Protein AF-A0A8T5H5E8-F1 (afdb_monomer_lite)

Radius of gyration: 18.53 Å; chains: 1; bounding box: 32×20×60 Å

Foldseek 3Di:
DPPPPLVVLLVQLVVLLVQLVVLLVVLVVLVVVLVVQVVDPPRDHDDDVSVVSNCVSNVVSVVSNVSSVVSNVVSDPPPVD

Secondary structure (DSSP, 8-state):
-----HHHHHHHHHHHHHHHHHHHHHHHHHHHHHHHHTTSTT-----THHHHHHHHHHHHHHHHHHHHHHHHHHSSTTTT-

Sequence (81 aa):
MVRHNLKMHEHIGLLLVFIGVSWLGFGLYDSMLAANLLLVPGAALRSGLGLLKIPLFFGVGAVITYLGIIELREVLPGKNR

pLDDT: mean 85.59, std 13.5, range [39.81, 97.5]

Structure (mmCIF, N/CA/C/O backbone):
data_AF-A0A8T5H5E8-F1
#
_entry.id   AF-A0A8T5H5E8-F1
#
loop_
_atom_site.group_PDB
_atom_site.id
_atom_site.type_symbol
_atom_site.label_atom_id
_atom_site.label_alt_id
_atom_site.label_comp_id
_atom_site.label_asym_id
_atom_site.label_entity_id
_atom_site.label_seq_id
_atom_site.pdbx_PDB_ins_code
_atom_site.Cartn_x
_atom_site.Cartn_y
_atom_site.Cartn_z
_atom_site.occupancy
_atom_site.B_iso_or_equiv
_atom_site.auth_seq_id
_atom_site.auth_comp_id
_atom_site.auth_asym_id
_atom_site.auth_atom_id
_atom_site.pdbx_PDB_model_num
ATOM 1 N N . MET A 1 1 ? -18.210 4.367 34.380 1.00 39.81 1 MET A N 1
ATOM 2 C CA . MET A 1 1 ? -17.987 3.361 33.317 1.00 39.81 1 MET A CA 1
ATOM 3 C C . MET A 1 1 ? -17.902 4.095 31.990 1.00 39.81 1 MET A C 1
ATOM 5 O O . MET A 1 1 ? -18.919 4.590 31.521 1.00 39.81 1 MET A O 1
ATOM 9 N N . VAL A 1 2 ? -16.700 4.256 31.433 1.00 47.59 2 VAL A N 1
ATOM 10 C CA . VAL A 1 2 ? -16.532 4.830 30.089 1.00 47.59 2 VAL A CA 1
ATOM 11 C C . VAL A 1 2 ? -17.124 3.827 29.101 1.00 47.59 2 VAL A C 1
ATOM 13 O O . VAL A 1 2 ? -16.754 2.655 29.114 1.00 47.59 2 VAL A O 1
ATOM 16 N N . ARG A 1 3 ? -18.104 4.252 28.300 1.00 49.22 3 ARG A N 1
ATOM 17 C CA . ARG A 1 3 ? -18.718 3.415 27.262 1.00 49.22 3 ARG A CA 1
ATOM 18 C C . ARG A 1 3 ? -17.652 3.166 26.191 1.00 49.22 3 ARG A C 1
ATOM 20 O O . ARG A 1 3 ? -17.420 4.029 25.352 1.00 49.22 3 ARG A O 1
ATOM 27 N N . HIS A 1 4 ? -16.970 2.024 26.244 1.00 55.31 4 HIS A N 1
ATOM 28 C CA . HIS A 1 4 ? -16.045 1.624 25.186 1.00 55.31 4 HIS A CA 1
ATOM 29 C C . HIS A 1 4 ? -16.862 1.467 23.902 1.00 55.31 4 HIS A C 1
ATOM 31 O O . HIS A 1 4 ? -17.759 0.622 23.833 1.00 55.31 4 HIS A O 1
ATOM 37 N N . ASN A 1 5 ? -16.620 2.311 22.900 1.00 64.31 5 ASN A N 1
ATOM 38 C CA . ASN A 1 5 ? -17.405 2.300 21.672 1.00 64.31 5 ASN A CA 1
ATOM 39 C C . ASN A 1 5 ? -16.851 1.217 20.733 1.00 64.31 5 ASN A C 1
ATOM 41 O O . ASN A 1 5 ? -16.286 1.517 19.689 1.00 64.31 5 ASN A O 1
ATOM 45 N N . LEU A 1 6 ? -16.966 -0.054 21.143 1.00 66.69 6 LEU A N 1
ATOM 46 C CA . LEU A 1 6 ? -16.435 -1.237 20.441 1.00 66.69 6 LEU A CA 1
ATOM 47 C C . LEU A 1 6 ? -16.808 -1.255 18.949 1.00 66.69 6 LEU A C 1
ATOM 49 O O . LEU A 1 6 ? -15.978 -1.588 18.111 1.00 66.69 6 LEU A O 1
ATOM 53 N N . LYS A 1 7 ? -18.020 -0.793 18.608 1.00 76.81 7 LYS A N 1
ATOM 54 C CA . LYS A 1 7 ? -18.473 -0.657 17.215 1.00 76.81 7 LYS A CA 1
ATOM 55 C C . LYS A 1 7 ? -17.643 0.338 16.399 1.00 76.81 7 LYS A C 1
ATOM 57 O O . LYS A 1 7 ? -17.449 0.131 15.209 1.00 76.81 7 LYS A O 1
ATOM 62 N N . MET A 1 8 ? -17.165 1.417 17.015 1.00 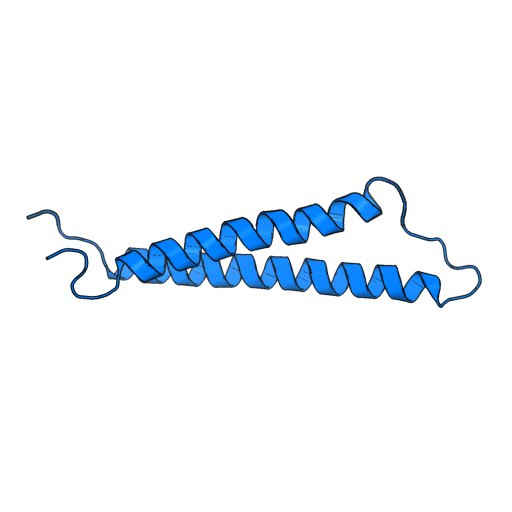80.56 8 MET A N 1
ATOM 63 C CA . MET A 1 8 ? -16.376 2.440 16.328 1.00 80.56 8 MET A CA 1
ATOM 64 C C . MET A 1 8 ? -14.986 1.912 15.960 1.00 80.56 8 MET A C 1
ATOM 66 O O . MET A 1 8 ? -14.581 2.059 14.812 1.00 80.56 8 MET A O 1
ATOM 70 N N . HIS A 1 9 ? -14.301 1.242 16.892 1.00 85.00 9 HIS A N 1
ATOM 71 C CA . HIS A 1 9 ? -13.007 0.595 16.633 1.00 85.00 9 HIS A CA 1
ATOM 72 C C . HIS A 1 9 ? -13.116 -0.479 15.547 1.00 85.00 9 HIS A C 1
ATOM 74 O O . HIS A 1 9 ? -12.252 -0.576 14.685 1.00 85.00 9 HIS A O 1
ATOM 80 N N . GLU A 1 10 ? -14.221 -1.230 15.521 1.00 87.81 10 GLU A N 1
ATOM 81 C CA . GLU A 1 10 ? -14.481 -2.210 14.464 1.00 87.81 10 GLU A CA 1
ATOM 82 C C . GLU A 1 10 ? -14.583 -1.546 13.084 1.00 87.81 10 GLU A C 1
ATOM 84 O O . GLU A 1 10 ? -13.927 -1.972 12.137 1.00 87.81 10 GLU A O 1
ATOM 89 N N . HIS A 1 11 ? -15.355 -0.460 12.969 1.00 90.69 11 HIS A N 1
ATOM 90 C CA . HIS A 1 11 ? -15.534 0.240 11.694 1.00 90.69 11 HIS A CA 1
ATOM 91 C C . HIS A 1 11 ? -14.247 0.936 11.240 1.00 90.69 11 HIS A C 1
ATOM 93 O O . HIS A 1 11 ? -13.890 0.852 10.066 1.00 90.69 11 HIS A O 1
ATOM 99 N N . ILE A 1 12 ? -13.533 1.592 12.161 1.00 92.31 12 ILE A N 1
ATOM 100 C CA . ILE A 1 12 ? -12.247 2.241 11.877 1.00 92.31 12 ILE A CA 1
ATOM 101 C C . ILE A 1 12 ? -11.213 1.193 11.467 1.00 92.31 12 ILE A C 1
ATOM 103 O O . ILE A 1 12 ? -10.543 1.360 10.451 1.00 92.31 12 ILE A O 1
ATOM 107 N N . GLY A 1 13 ? -11.120 0.089 12.207 1.00 93.50 13 GLY A N 1
ATOM 108 C CA . GLY A 1 13 ? -10.195 -0.996 11.917 1.00 93.50 13 GLY A CA 1
ATOM 109 C C . GLY A 1 13 ? -10.449 -1.637 10.553 1.00 93.50 13 GLY A C 1
ATOM 110 O O . GLY A 1 13 ? -9.519 -1.767 9.757 1.00 93.50 13 GLY A O 1
ATOM 111 N N . LEU A 1 14 ? -11.707 -1.960 10.230 1.00 94.88 14 LEU A N 1
ATOM 112 C CA . LEU A 1 14 ? -12.088 -2.490 8.915 1.00 94.88 14 LEU A CA 1
ATOM 113 C C . LEU A 1 14 ? -11.784 -1.499 7.785 1.00 94.88 14 LEU A C 1
ATOM 115 O O . LEU A 1 14 ? -11.255 -1.897 6.747 1.00 94.88 14 LEU A O 1
ATOM 119 N N . LEU A 1 15 ? -12.077 -0.212 7.989 1.00 95.88 15 LEU A N 1
ATOM 120 C CA . LEU A 1 15 ? -11.790 0.835 7.010 1.00 95.88 15 LEU A CA 1
ATOM 121 C C . LEU A 1 15 ? -10.283 0.971 6.757 1.00 95.88 15 LEU A C 1
ATOM 123 O O . LEU A 1 15 ? -9.858 1.038 5.605 1.00 95.88 15 LEU A O 1
ATOM 127 N N . LEU A 1 16 ? -9.471 0.975 7.816 1.00 96.56 16 LEU A N 1
ATOM 128 C CA . LEU A 1 16 ? -8.014 1.031 7.714 1.00 96.56 16 LEU A CA 1
ATOM 129 C C . LEU A 1 16 ? -7.461 -0.193 6.981 1.00 96.56 16 LEU A C 1
ATOM 131 O O . LEU A 1 16 ? -6.656 -0.034 6.069 1.00 96.56 16 LEU A O 1
ATOM 135 N N . VAL A 1 17 ? -7.929 -1.405 7.299 1.00 97.31 17 VAL A N 1
ATOM 136 C CA . VAL A 1 17 ? -7.525 -2.614 6.562 1.00 97.31 17 VAL A CA 1
ATOM 137 C C . VAL A 1 17 ? -7.905 -2.505 5.085 1.00 97.31 17 VAL A C 1
ATOM 139 O O . VAL A 1 17 ? -7.071 -2.778 4.226 1.00 97.31 17 VAL A O 1
ATOM 142 N N . PHE A 1 18 ? -9.121 -2.056 4.767 1.00 97.38 18 PHE A N 1
ATOM 143 C CA . PHE A 1 18 ? -9.560 -1.878 3.383 1.00 97.38 18 PHE A CA 1
ATOM 144 C C . PHE A 1 18 ? -8.675 -0.886 2.615 1.00 97.38 18 PHE A C 1
ATOM 146 O O . PHE A 1 18 ? -8.207 -1.196 1.516 1.00 97.38 18 PHE A O 1
ATOM 153 N N . ILE A 1 19 ? -8.403 0.286 3.199 1.00 96.88 19 ILE A N 1
ATOM 154 C CA . ILE A 1 19 ? -7.544 1.311 2.591 1.00 96.88 19 ILE A CA 1
ATOM 155 C C . ILE A 1 19 ? -6.119 0.779 2.430 1.00 96.88 19 ILE A C 1
ATOM 157 O O . ILE A 1 19 ? -5.548 0.879 1.346 1.00 96.88 19 ILE A O 1
ATOM 161 N N . GLY A 1 20 ? -5.554 0.186 3.483 1.00 97.00 20 GLY A N 1
ATOM 162 C CA . GLY A 1 20 ? -4.190 -0.331 3.489 1.00 97.00 20 GLY A CA 1
ATOM 163 C C . GLY A 1 20 ? -3.978 -1.431 2.451 1.00 97.00 20 GLY A C 1
ATOM 164 O O . GLY A 1 20 ? -3.055 -1.339 1.644 1.00 97.00 20 GLY A O 1
ATOM 165 N N . VAL A 1 21 ? -4.875 -2.418 2.389 1.00 96.56 21 VAL A N 1
ATOM 166 C CA . VAL A 1 21 ? -4.806 -3.510 1.404 1.00 96.56 21 VAL A CA 1
ATOM 167 C C . VAL A 1 21 ? -5.015 -2.991 -0.018 1.00 96.56 21 VAL A C 1
ATOM 169 O O . VAL A 1 21 ? -4.304 -3.420 -0.925 1.00 96.56 21 VAL A O 1
ATOM 172 N N . SER A 1 22 ? -5.918 -2.028 -0.227 1.00 96.31 22 SER A N 1
ATOM 173 C CA . SER A 1 22 ? -6.086 -1.387 -1.540 1.00 96.31 22 SER A CA 1
ATOM 174 C C . SER A 1 22 ? -4.799 -0.687 -1.982 1.00 96.31 22 SER A C 1
ATOM 176 O O . SER A 1 22 ? -4.367 -0.826 -3.125 1.00 96.31 22 SER A O 1
ATOM 178 N N . TRP A 1 23 ? -4.140 0.014 -1.059 1.00 95.50 23 TRP A N 1
ATOM 179 C CA . TRP A 1 23 ? -2.875 0.705 -1.297 1.00 95.50 23 TRP A CA 1
ATOM 180 C C . TRP A 1 23 ? -1.731 -0.274 -1.616 1.00 95.50 23 TRP A C 1
ATOM 182 O O . TRP A 1 23 ? -0.946 -0.031 -2.535 1.00 95.50 23 TRP A O 1
ATOM 192 N N . LEU A 1 24 ? -1.677 -1.419 -0.924 1.00 96.06 24 LEU A N 1
ATOM 193 C CA . LEU A 1 24 ? -0.771 -2.528 -1.246 1.00 96.06 24 LEU A CA 1
ATOM 194 C C . LEU A 1 24 ? -1.060 -3.114 -2.637 1.00 96.06 24 LEU A C 1
ATOM 196 O O . LEU A 1 24 ? -0.129 -3.371 -3.398 1.00 96.06 24 LEU A O 1
ATOM 200 N N . GLY A 1 25 ? -2.337 -3.278 -2.993 1.00 95.62 25 GLY A N 1
ATOM 201 C CA . GLY A 1 25 ? -2.769 -3.731 -4.316 1.00 95.62 25 GLY A CA 1
ATOM 202 C C . GLY A 1 25 ? -2.317 -2.793 -5.437 1.00 95.62 25 GLY A C 1
ATOM 203 O O . GLY A 1 25 ? -1.797 -3.257 -6.451 1.00 95.62 25 GLY A O 1
ATOM 204 N N . PHE A 1 26 ? -2.418 -1.475 -5.231 1.00 93.81 26 PHE A N 1
ATOM 205 C CA . PHE A 1 26 ? -1.858 -0.488 -6.160 1.00 93.81 26 PHE A CA 1
ATOM 206 C C . PH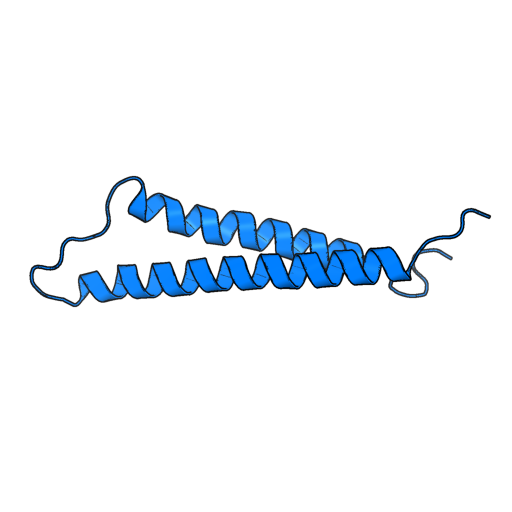E A 1 26 ? -0.339 -0.611 -6.287 1.00 93.81 26 PHE A C 1
ATOM 208 O O . PHE A 1 26 ? 0.175 -0.593 -7.404 1.00 93.81 26 PHE A O 1
ATOM 215 N N . GLY A 1 27 ? 0.378 -0.787 -5.172 1.00 93.88 27 GLY A N 1
ATOM 216 C CA . GLY A 1 27 ? 1.824 -1.024 -5.187 1.00 93.88 27 GLY A CA 1
ATOM 217 C C . GLY A 1 27 ? 2.213 -2.274 -5.979 1.00 93.88 27 GLY A C 1
ATOM 218 O O . GLY A 1 27 ? 3.152 -2.235 -6.779 1.00 93.88 27 GLY A O 1
ATOM 219 N N . LEU A 1 28 ? 1.462 -3.367 -5.809 1.00 94.75 28 LEU A N 1
ATOM 220 C CA . LEU A 1 28 ? 1.665 -4.612 -6.549 1.00 94.75 28 LEU A CA 1
ATOM 221 C C . LEU A 1 28 ? 1.427 -4.418 -8.046 1.00 94.75 28 LEU A C 1
ATOM 223 O O . LEU A 1 28 ? 2.295 -4.764 -8.844 1.00 94.75 28 LEU A O 1
ATOM 227 N N . TYR A 1 29 ?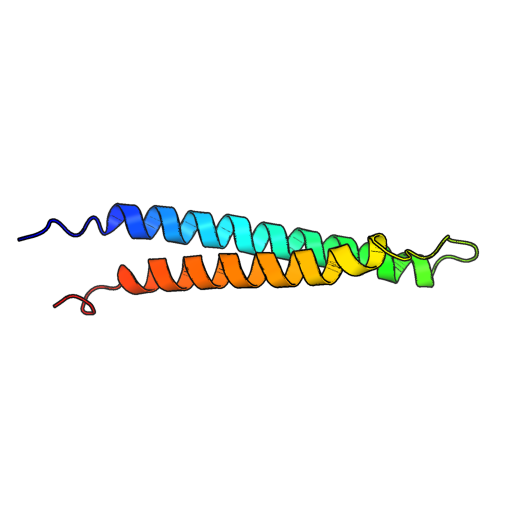 0.293 -3.825 -8.423 1.00 93.62 29 TYR A N 1
ATOM 228 C CA . TYR A 1 29 ? -0.022 -3.525 -9.818 1.00 93.62 29 TYR A CA 1
ATOM 229 C C . TYR A 1 29 ? 1.078 -2.680 -10.473 1.00 93.62 29 TYR A C 1
ATOM 231 O O . TYR A 1 29 ? 1.576 -3.015 -11.549 1.00 93.62 29 TYR A O 1
ATOM 239 N N . ASP A 1 30 ? 1.506 -1.615 -9.795 1.00 90.81 30 ASP A N 1
ATOM 240 C CA . ASP A 1 30 ? 2.531 -0.704 -10.294 1.00 90.81 30 ASP A CA 1
ATOM 241 C C . ASP A 1 30 ? 3.892 -1.396 -10.466 1.00 90.81 30 ASP A C 1
ATOM 243 O O . ASP A 1 30 ? 4.592 -1.170 -11.456 1.00 90.81 30 ASP A O 1
ATOM 247 N N . SER A 1 31 ? 4.229 -2.302 -9.546 1.00 91.44 31 SER A N 1
ATOM 248 C CA . SER A 1 31 ? 5.445 -3.119 -9.615 1.00 91.44 31 SER A CA 1
ATOM 249 C C . SER A 1 31 ? 5.402 -4.113 -10.765 1.00 91.44 31 SER A C 1
ATOM 251 O O . SER A 1 31 ? 6.389 -4.259 -11.481 1.00 91.44 31 SER A O 1
ATOM 253 N N . MET A 1 32 ? 4.260 -4.772 -10.978 1.00 92.56 32 MET A N 1
ATOM 254 C CA . MET A 1 32 ? 4.086 -5.696 -12.099 1.00 92.56 32 MET A CA 1
ATOM 255 C C . MET A 1 32 ? 4.189 -4.960 -13.434 1.00 92.56 32 MET A C 1
ATOM 257 O O . MET A 1 32 ? 4.867 -5.435 -14.340 1.00 92.56 32 MET A O 1
ATOM 261 N N . LEU A 1 33 ? 3.586 -3.774 -13.545 1.00 90.81 33 LEU A N 1
ATOM 262 C CA . LEU A 1 33 ? 3.707 -2.942 -14.737 1.00 90.81 33 LEU A CA 1
ATOM 263 C C . LEU A 1 33 ? 5.161 -2.515 -14.978 1.00 90.81 33 LEU A C 1
ATOM 265 O O . LEU A 1 33 ? 5.645 -2.603 -16.103 1.00 90.81 33 LEU A O 1
ATOM 269 N N . ALA A 1 34 ? 5.874 -2.087 -13.932 1.00 89.00 34 ALA A N 1
ATOM 270 C CA . ALA A 1 34 ? 7.287 -1.732 -14.026 1.00 89.00 34 ALA A CA 1
ATOM 271 C C . ALA A 1 34 ? 8.160 -2.925 -14.451 1.00 89.00 34 ALA A C 1
ATOM 273 O O . ALA A 1 34 ? 9.024 -2.773 -15.312 1.00 89.00 34 ALA A O 1
ATOM 274 N N . ALA A 1 35 ? 7.905 -4.109 -13.891 1.00 89.00 35 ALA A N 1
ATOM 275 C CA . ALA A 1 35 ? 8.606 -5.336 -14.249 1.00 89.00 35 ALA A CA 1
ATOM 276 C C . ALA A 1 35 ? 8.315 -5.754 -15.697 1.00 89.00 35 ALA A C 1
ATOM 278 O O . ALA A 1 35 ? 9.225 -6.161 -16.412 1.00 89.00 35 ALA A O 1
ATOM 279 N N . ASN A 1 36 ? 7.074 -5.593 -16.162 1.00 91.75 36 ASN A N 1
ATOM 280 C CA . ASN A 1 36 ? 6.696 -5.914 -17.536 1.00 91.75 36 ASN A CA 1
ATOM 281 C C . ASN A 1 36 ? 7.445 -5.052 -18.567 1.00 91.75 36 ASN A C 1
ATOM 283 O O . ASN A 1 36 ? 7.803 -5.546 -19.631 1.00 91.75 36 ASN A O 1
ATOM 287 N N . LEU A 1 37 ? 7.753 -3.788 -18.248 1.00 89.25 37 LEU A N 1
ATOM 288 C CA . LEU A 1 37 ? 8.535 -2.919 -19.138 1.00 89.25 37 LEU A CA 1
ATOM 289 C C . LEU A 1 37 ? 9.957 -3.445 -19.393 1.00 89.25 37 LEU A C 1
ATOM 291 O O . LEU A 1 37 ? 10.512 -3.156 -20.446 1.00 89.25 37 LEU A O 1
ATOM 295 N N . LEU A 1 38 ? 10.528 -4.251 -18.488 1.00 87.44 38 LEU A N 1
ATOM 296 C CA . LEU A 1 38 ? 11.831 -4.900 -18.705 1.00 87.44 38 LEU A CA 1
ATOM 297 C C . LEU A 1 38 ? 11.788 -5.939 -19.834 1.00 87.44 38 LEU A C 1
ATOM 299 O O . LEU A 1 38 ? 12.820 -6.246 -20.423 1.00 87.44 38 LEU A O 1
ATOM 303 N N . LEU A 1 39 ? 10.606 -6.488 -20.121 1.00 90.12 39 LEU A N 1
ATOM 304 C CA . LEU A 1 39 ? 10.404 -7.530 -21.126 1.00 90.12 39 LEU A CA 1
ATOM 305 C C . LEU A 1 39 ? 10.075 -6.957 -22.512 1.00 90.12 39 LEU A C 1
ATOM 307 O O . LEU A 1 39 ? 10.073 -7.703 -23.489 1.00 90.12 39 LEU A O 1
ATOM 311 N N . VAL A 1 40 ? 9.790 -5.653 -22.614 1.00 91.19 40 VAL A N 1
ATOM 312 C CA . VAL A 1 40 ? 9.398 -4.994 -23.866 1.00 91.19 40 VAL A CA 1
ATOM 313 C C . VAL A 1 40 ? 10.613 -4.300 -24.500 1.00 91.19 40 VAL A C 1
ATOM 315 O O . VAL A 1 40 ? 11.128 -3.332 -23.935 1.00 91.19 40 VAL A O 1
ATOM 318 N N . PRO A 1 41 ? 11.071 -4.732 -25.692 1.00 90.00 41 PRO A N 1
ATOM 319 C CA . PRO A 1 41 ? 12.203 -4.105 -26.368 1.00 90.00 41 PRO A CA 1
ATOM 320 C C . PRO A 1 41 ? 11.943 -2.625 -26.673 1.00 90.00 41 PRO A C 1
ATOM 322 O O . PRO A 1 41 ? 10.913 -2.271 -27.243 1.00 90.00 41 PRO A O 1
ATOM 325 N N . GLY A 1 42 ? 12.888 -1.756 -26.307 1.00 87.75 42 GLY A N 1
ATOM 326 C CA . GLY A 1 42 ? 12.799 -0.311 -26.549 1.00 87.75 42 GLY A CA 1
ATOM 327 C C . GLY A 1 42 ? 11.874 0.455 -25.596 1.00 87.75 42 GLY A C 1
ATOM 328 O O . GLY A 1 42 ? 11.720 1.666 -25.753 1.00 87.75 42 GLY A O 1
ATOM 329 N N . ALA A 1 43 ? 11.274 -0.205 -24.6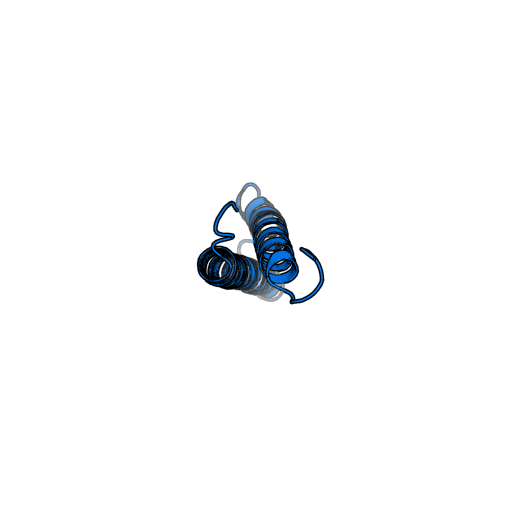00 1.00 86.19 43 ALA A N 1
ATOM 330 C CA . ALA A 1 43 ? 10.458 0.474 -23.604 1.00 86.19 43 ALA A CA 1
ATOM 331 C C . ALA A 1 43 ? 11.311 1.350 -22.674 1.00 86.19 43 ALA A C 1
ATOM 333 O O . ALA A 1 43 ? 12.374 0.950 -22.195 1.00 86.19 43 ALA A O 1
ATOM 334 N N . ALA A 1 44 ? 10.814 2.552 -22.376 1.00 85.56 44 ALA A N 1
ATOM 335 C CA . ALA A 1 44 ? 11.427 3.419 -21.382 1.00 85.56 44 ALA A CA 1
ATOM 336 C C . ALA A 1 44 ? 11.211 2.831 -19.980 1.00 85.56 44 ALA A C 1
ATOM 338 O O . ALA A 1 44 ? 10.081 2.753 -19.489 1.00 85.56 44 ALA A O 1
ATOM 339 N N . LEU A 1 45 ? 12.301 2.424 -19.329 1.00 85.50 45 LEU A N 1
ATOM 340 C CA . LEU A 1 45 ? 12.246 1.952 -17.952 1.00 85.50 45 LEU A CA 1
ATOM 341 C C . LEU A 1 45 ? 11.899 3.099 -17.007 1.00 85.50 45 LEU A C 1
ATOM 343 O O . LEU A 1 45 ? 12.306 4.249 -17.192 1.00 85.50 45 LEU A O 1
ATOM 347 N N . ARG A 1 46 ? 11.158 2.767 -15.951 1.00 83.62 46 ARG A N 1
ATOM 348 C CA . ARG A 1 46 ? 10.867 3.731 -14.894 1.00 83.62 46 ARG A CA 1
ATOM 349 C C . ARG A 1 46 ? 12.152 4.130 -14.180 1.00 83.62 46 ARG A C 1
ATOM 351 O O . ARG A 1 46 ? 12.961 3.281 -13.823 1.00 83.62 46 ARG A O 1
ATOM 358 N N . SER A 1 47 ? 12.297 5.423 -13.922 1.00 82.31 47 SER A N 1
ATOM 359 C CA . SER A 1 47 ? 13.449 5.998 -13.232 1.00 82.31 47 SER A CA 1
ATOM 360 C C . SER A 1 47 ? 13.019 7.057 -12.213 1.00 82.31 47 SER A C 1
ATOM 362 O O . SER A 1 47 ? 11.867 7.508 -12.192 1.00 82.31 47 SER A O 1
ATOM 364 N N . GLY A 1 48 ? 13.943 7.417 -11.318 1.00 84.38 48 GLY A N 1
ATOM 365 C CA . GLY A 1 48 ? 13.749 8.459 -10.308 1.00 84.38 48 GLY A CA 1
ATOM 366 C C . GLY A 1 48 ? 12.511 8.231 -9.437 1.00 84.38 48 GLY A C 1
ATOM 367 O O . GLY A 1 48 ? 12.346 7.180 -8.815 1.00 84.38 48 GLY A O 1
ATOM 368 N N . LEU A 1 49 ? 11.609 9.217 -9.429 1.00 79.88 49 LEU A N 1
ATOM 369 C CA . LEU A 1 49 ? 10.361 9.180 -8.660 1.00 79.88 49 LEU A CA 1
ATOM 370 C C . LEU A 1 49 ? 9.453 7.998 -9.036 1.00 79.88 49 LEU A C 1
ATOM 372 O O . LEU A 1 49 ? 8.674 7.546 -8.203 1.00 79.88 49 LEU A O 1
ATOM 376 N N . GLY A 1 50 ? 9.556 7.469 -10.260 1.00 78.50 50 GLY A N 1
ATOM 377 C CA . GLY A 1 50 ? 8.780 6.308 -10.699 1.00 78.50 50 GLY A CA 1
ATOM 378 C C . GLY A 1 50 ? 9.127 5.017 -9.952 1.00 78.50 50 GLY A C 1
ATOM 379 O O . GLY A 1 50 ? 8.246 4.183 -9.768 1.00 78.50 50 GLY A O 1
ATOM 380 N N . LEU A 1 51 ? 10.376 4.874 -9.491 1.00 79.94 51 LEU A N 1
ATOM 381 C CA . LEU A 1 51 ? 10.826 3.731 -8.688 1.00 79.94 51 LEU A CA 1
ATOM 382 C C . LEU A 1 51 ? 10.538 3.927 -7.198 1.00 79.94 51 LEU A C 1
ATOM 384 O O . LEU A 1 51 ? 10.231 2.961 -6.511 1.00 79.94 51 LEU A O 1
ATOM 388 N N . LEU A 1 52 ? 10.574 5.171 -6.706 1.00 86.44 52 LEU A N 1
ATOM 389 C CA . LEU A 1 52 ? 10.267 5.495 -5.305 1.00 86.44 52 LEU A CA 1
ATOM 390 C C . LEU A 1 52 ? 8.786 5.320 -4.952 1.00 86.44 52 LEU A C 1
ATOM 39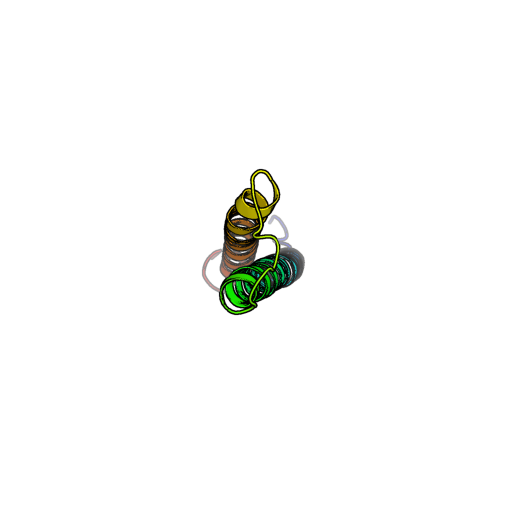2 O O . LEU A 1 52 ? 8.457 5.082 -3.791 1.00 86.44 52 LEU A O 1
ATOM 396 N N . LYS A 1 53 ? 7.889 5.395 -5.941 1.00 85.38 53 LYS A N 1
ATOM 397 C CA . LYS A 1 53 ? 6.458 5.131 -5.742 1.00 85.38 53 LYS A CA 1
ATOM 398 C C . LYS A 1 53 ? 6.207 3.733 -5.183 1.00 85.38 53 LYS A C 1
ATOM 400 O O . LYS A 1 53 ? 5.409 3.598 -4.266 1.00 85.38 53 LYS A O 1
ATOM 405 N N . ILE A 1 54 ? 6.916 2.720 -5.675 1.00 85.56 54 ILE A N 1
ATOM 406 C CA . ILE A 1 54 ? 6.715 1.320 -5.278 1.00 85.56 54 ILE A CA 1
ATOM 407 C C . ILE A 1 54 ? 6.890 1.117 -3.759 1.00 85.56 54 ILE A C 1
ATOM 409 O O . ILE A 1 54 ? 5.917 0.731 -3.108 1.00 85.56 54 ILE A O 1
ATOM 413 N N . PRO A 1 55 ? 8.055 1.413 -3.142 1.00 89.38 55 PRO A N 1
ATOM 414 C CA . PRO A 1 55 ? 8.227 1.252 -1.701 1.00 89.38 55 PRO A CA 1
ATOM 415 C C . PRO A 1 55 ? 7.334 2.198 -0.895 1.00 89.38 55 PRO A C 1
ATOM 417 O O . PRO A 1 55 ? 6.962 1.852 0.221 1.00 89.38 55 PRO A O 1
ATOM 420 N N . LEU A 1 56 ? 6.938 3.352 -1.445 1.00 91.38 56 LEU A N 1
ATOM 421 C CA . LEU A 1 56 ? 5.966 4.232 -0.796 1.00 91.38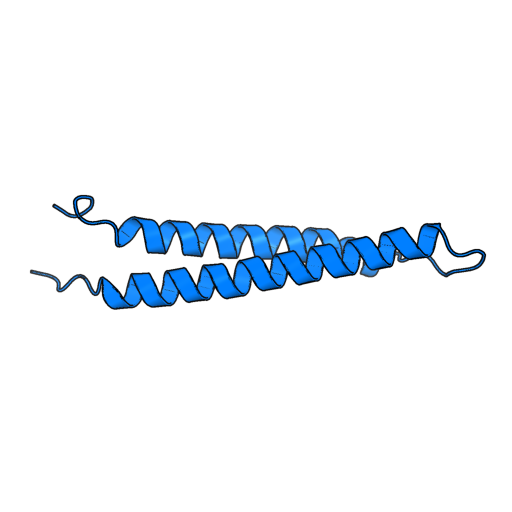 56 LEU A CA 1
ATOM 422 C C . LEU A 1 56 ? 4.582 3.571 -0.721 1.00 91.38 56 LEU A C 1
ATOM 424 O O . LEU A 1 56 ? 3.959 3.580 0.339 1.00 91.38 56 LEU A O 1
ATOM 428 N N . PHE A 1 57 ? 4.116 2.956 -1.815 1.00 91.75 57 PHE A N 1
ATOM 429 C CA . PHE A 1 57 ? 2.854 2.221 -1.825 1.00 91.75 57 PHE A CA 1
ATOM 430 C C . PHE A 1 57 ? 2.899 1.020 -0.874 1.00 91.75 57 PHE A C 1
ATOM 432 O O . PHE A 1 57 ? 2.028 0.875 -0.017 1.00 91.75 57 PHE A O 1
ATOM 439 N N . PHE A 1 58 ? 3.951 0.207 -0.933 1.00 93.31 58 PHE A N 1
ATOM 440 C CA . PHE A 1 58 ? 4.078 -0.924 -0.014 1.00 93.31 58 PHE A CA 1
ATOM 441 C C . PHE A 1 58 ? 4.216 -0.497 1.451 1.00 93.31 58 PHE A C 1
ATOM 443 O O . PHE A 1 58 ? 3.526 -1.036 2.312 1.00 93.31 58 PHE A O 1
ATOM 450 N N . GLY A 1 59 ? 5.071 0.482 1.744 1.00 94.25 59 GLY A N 1
ATOM 451 C CA . GLY A 1 59 ? 5.340 0.936 3.105 1.00 94.25 59 GLY A CA 1
ATOM 452 C C . GLY A 1 59 ? 4.115 1.563 3.762 1.00 94.25 59 GLY A C 1
ATOM 453 O O . GLY A 1 59 ? 3.695 1.123 4.830 1.00 94.25 59 GLY A O 1
ATOM 454 N N . VAL A 1 60 ? 3.498 2.550 3.105 1.00 94.69 60 VAL A N 1
ATOM 455 C CA . VAL A 1 60 ? 2.305 3.227 3.641 1.00 94.69 60 VAL A CA 1
ATOM 456 C C . VAL A 1 60 ? 1.134 2.250 3.744 1.00 94.69 60 VAL A C 1
ATOM 458 O O . VAL A 1 60 ? 0.480 2.193 4.785 1.00 94.69 60 VAL A O 1
ATOM 461 N N . GLY A 1 61 ? 0.911 1.423 2.717 1.00 96.00 61 GLY A N 1
ATOM 462 C CA . GLY A 1 61 ? -0.142 0.409 2.734 1.00 96.00 61 GLY A CA 1
ATOM 463 C C . GLY A 1 61 ? 0.027 -0.604 3.868 1.00 96.00 61 GLY A C 1
ATOM 464 O O . GLY A 1 61 ? -0.942 -0.914 4.563 1.00 96.00 61 GLY A O 1
ATOM 465 N N . ALA A 1 62 ? 1.256 -1.066 4.121 1.00 96.50 62 ALA A N 1
ATOM 466 C CA . ALA A 1 62 ? 1.555 -1.980 5.220 1.00 96.50 62 ALA A CA 1
ATOM 467 C C . ALA A 1 62 ? 1.278 -1.330 6.581 1.00 96.50 62 ALA A C 1
ATOM 469 O O . ALA A 1 62 ? 0.580 -1.923 7.402 1.00 96.50 62 ALA A O 1
ATOM 470 N N . VAL A 1 63 ? 1.757 -0.101 6.805 1.00 97.31 63 VAL A N 1
ATOM 471 C CA . VAL A 1 63 ? 1.530 0.632 8.062 1.00 97.31 63 VAL A CA 1
ATOM 472 C C . VAL A 1 63 ? 0.035 0.806 8.332 1.00 97.31 63 VAL A C 1
ATOM 474 O O . VAL A 1 63 ? -0.432 0.452 9.412 1.00 97.31 63 VAL A O 1
ATOM 477 N N . ILE A 1 64 ? -0.732 1.281 7.347 1.00 96.81 64 ILE A N 1
ATOM 478 C CA . ILE A 1 64 ? -2.180 1.491 7.490 1.00 96.81 64 ILE A CA 1
ATOM 479 C C . ILE A 1 64 ? -2.899 0.164 7.772 1.00 96.81 64 ILE A C 1
ATOM 481 O O . ILE A 1 64 ? -3.747 0.097 8.661 1.00 96.81 64 ILE A O 1
ATOM 485 N N . THR A 1 65 ? -2.527 -0.907 7.066 1.00 97.50 65 THR A N 1
ATOM 486 C CA . THR A 1 65 ? -3.107 -2.241 7.285 1.00 97.50 65 THR A CA 1
ATOM 487 C C . THR A 1 65 ? -2.847 -2.725 8.711 1.00 97.50 65 THR A C 1
ATOM 489 O O . THR A 1 65 ? -3.768 -3.190 9.382 1.00 97.50 65 THR A O 1
ATOM 492 N N . TYR A 1 66 ? -1.613 -2.587 9.205 1.00 97.31 66 TYR A N 1
ATOM 493 C CA . TYR A 1 66 ? -1.255 -2.993 10.564 1.00 97.31 66 TYR A CA 1
ATOM 494 C C . TYR A 1 66 ? -1.983 -2.175 11.632 1.00 97.31 66 TYR A C 1
ATOM 496 O O . TYR A 1 66 ? -2.436 -2.760 12.614 1.00 97.31 66 TYR A O 1
ATOM 504 N N . LEU A 1 67 ? -2.154 -0.864 11.431 1.00 96.06 67 LEU A N 1
ATOM 505 C CA . LEU A 1 67 ? -2.971 -0.030 12.318 1.00 96.06 67 LEU A CA 1
ATOM 506 C C . LEU A 1 67 ? -4.421 -0.526 12.364 1.00 96.06 67 LEU A C 1
ATOM 508 O O . LEU A 1 67 ? -4.969 -0.709 13.447 1.00 96.06 67 LEU A O 1
ATOM 512 N N . GLY A 1 68 ? -5.012 -0.847 11.211 1.00 94.75 68 GLY A N 1
ATOM 513 C CA . GLY A 1 68 ? -6.358 -1.417 11.155 1.00 94.75 68 GLY A CA 1
ATOM 514 C C . GLY A 1 68 ? -6.479 -2.758 11.885 1.00 94.75 68 GLY A C 1
ATOM 515 O O . GLY A 1 68 ? -7.433 -2.978 12.626 1.00 94.75 68 GLY A O 1
ATOM 516 N N . ILE A 1 69 ? -5.484 -3.640 11.749 1.00 94.44 69 ILE A N 1
ATOM 517 C CA . ILE A 1 69 ? -5.437 -4.913 12.487 1.00 94.44 69 ILE A CA 1
ATOM 518 C C . ILE A 1 69 ? -5.339 -4.676 14.001 1.00 94.44 69 ILE A C 1
ATOM 520 O O . ILE A 1 69 ? -5.957 -5.415 14.768 1.00 94.44 69 ILE A O 1
ATOM 524 N N . ILE A 1 70 ? -4.562 -3.684 14.445 1.00 92.94 70 ILE A N 1
ATOM 525 C CA . ILE A 1 70 ? -4.440 -3.332 15.866 1.00 92.94 70 ILE A CA 1
ATOM 526 C C . ILE A 1 70 ? -5.798 -2.889 16.416 1.00 92.94 70 ILE A C 1
ATOM 528 O O . ILE A 1 70 ? -6.244 -3.469 17.404 1.00 92.94 70 ILE A O 1
ATOM 532 N N . GLU A 1 71 ? -6.486 -1.972 15.732 1.00 90.19 71 GLU A N 1
ATOM 533 C CA . GLU A 1 71 ? -7.834 -1.514 16.102 1.00 90.19 71 GLU A CA 1
ATOM 534 C C . GLU A 1 71 ? -8.826 -2.683 16.207 1.00 90.19 71 GLU A C 1
ATOM 536 O O . GLU A 1 71 ? -9.529 -2.833 17.204 1.00 90.19 71 GLU A O 1
ATOM 541 N N . LEU A 1 72 ? -8.824 -3.601 15.232 1.00 89.19 72 LEU A N 1
ATOM 542 C CA . LEU A 1 72 ? -9.690 -4.786 15.266 1.00 89.19 72 LEU A CA 1
ATOM 543 C C . LEU A 1 72 ? -9.370 -5.726 16.435 1.00 89.19 72 LEU A C 1
ATOM 545 O O . LEU A 1 72 ? -10.270 -6.346 17.003 1.00 89.19 72 LEU A O 1
ATOM 549 N N . ARG A 1 73 ? -8.098 -5.829 16.834 1.00 86.06 73 ARG A N 1
ATOM 550 C CA . ARG A 1 73 ? -7.689 -6.630 17.998 1.00 86.06 73 ARG A CA 1
ATOM 551 C C . ARG A 1 73 ? -8.135 -6.021 19.324 1.00 86.06 73 ARG A C 1
ATOM 553 O O . ARG A 1 73 ? -8.202 -6.757 20.307 1.00 86.06 73 ARG A O 1
ATOM 560 N N . GLU A 1 74 ? -8.399 -4.721 19.390 1.00 80.81 74 GLU A N 1
ATOM 561 C CA . GLU A 1 74 ? -8.957 -4.074 20.586 1.00 80.81 74 GLU A CA 1
ATOM 562 C C . GLU A 1 74 ? -10.451 -4.365 20.769 1.00 80.81 74 GLU A C 1
ATOM 564 O O . GLU A 1 74 ? -10.963 -4.289 21.884 1.00 80.81 74 GLU A O 1
ATOM 569 N N . VAL A 1 75 ? -11.138 -4.785 19.703 1.00 78.38 75 VAL A N 1
ATOM 570 C CA . VAL A 1 75 ? -12.557 -5.168 19.741 1.00 78.38 75 VAL A CA 1
ATOM 571 C C . VAL A 1 75 ? -12.767 -6.585 20.295 1.00 78.38 75 VAL A C 1
ATOM 573 O O . VAL A 1 75 ? -13.876 -6.928 20.710 1.00 78.38 75 VAL A O 1
ATOM 576 N N . LEU A 1 76 ? -11.719 -7.419 20.338 1.00 72.81 76 LEU A N 1
ATOM 577 C CA . LEU A 1 76 ? -11.838 -8.824 20.734 1.00 72.81 76 LEU A CA 1
ATOM 578 C C . LEU A 1 76 ? -12.348 -8.974 22.185 1.00 72.81 76 LEU A C 1
ATOM 580 O O . LEU A 1 76 ? -11.737 -8.444 23.122 1.00 72.81 76 LEU A O 1
ATOM 584 N N . PRO A 1 77 ? -13.450 -9.722 22.400 1.00 61.50 77 PRO A N 1
ATOM 585 C CA . PRO A 1 77 ? -14.030 -9.892 23.724 1.00 61.50 77 PRO A CA 1
ATOM 586 C C . PRO A 1 77 ? -13.049 -10.596 24.670 1.00 61.50 77 PRO A C 1
ATOM 588 O O . PRO A 1 77 ? -12.501 -11.646 24.351 1.00 61.50 77 PRO A O 1
ATOM 591 N N . GLY A 1 78 ? -12.841 -10.007 25.852 1.00 62.28 78 GLY A N 1
ATOM 592 C CA . GLY A 1 78 ? -11.953 -10.531 26.900 1.00 62.28 78 GLY A CA 1
ATOM 593 C C . GLY A 1 78 ? -10.626 -9.786 27.072 1.00 62.28 78 GLY A C 1
ATOM 594 O O . GLY A 1 78 ? -9.958 -10.010 28.073 1.00 62.28 78 GLY A O 1
ATOM 595 N N . LYS A 1 79 ? -10.264 -8.867 26.166 1.00 56.44 79 LYS A N 1
ATOM 596 C CA . LYS A 1 79 ? -9.046 -8.044 26.301 1.00 56.44 79 LYS A CA 1
ATOM 597 C C . LYS A 1 79 ? -9.226 -6.827 27.230 1.00 56.44 79 LYS A C 1
ATOM 599 O O . LYS A 1 79 ? -8.256 -6.364 27.815 1.00 56.44 79 LYS A O 1
ATOM 604 N N . ASN A 1 80 ? -10.471 -6.366 27.394 1.00 54.81 80 ASN A N 1
ATOM 605 C CA . ASN A 1 80 ? -10.855 -5.203 28.213 1.00 54.81 80 ASN A CA 1
ATOM 606 C C . ASN A 1 80 ? -11.672 -5.588 29.468 1.00 54.81 80 ASN A C 1
ATOM 608 O O . ASN A 1 80 ? -12.490 -4.791 29.931 1.00 54.81 80 ASN A O 1
ATOM 612 N N . ARG A 1 81 ? -11.529 -6.826 29.960 1.00 50.28 81 ARG A N 1
ATOM 613 C CA . ARG A 1 81 ? -12.119 -7.272 31.233 1.00 50.28 81 ARG A CA 1
ATOM 614 C C . ARG A 1 81 ? -11.105 -7.186 32.359 1.00 50.28 81 ARG A C 1
ATOM 616 O O . ARG A 1 81 ? -9.938 -7.542 32.098 1.00 50.28 81 ARG A O 1
#